Protein AF-A0A0L8GPQ2-F1 (afdb_monomer_lite)

Sequence (125 aa):
MPRNPYVTSPKCSLFTGVWQEPDMSQCYNTEEITQQLKKISIVYIGKENIEEVSTIVRDISKKSVHFKTEDIELAVDIHEKMVPLISIVSADIRLKNIFPSINNMINTPEEILVEAEQSERTVSR

Secondary structure (DSSP, 8-state):
----TT---PPBPTTT-PBPPP--TTTS-HHHHHHHHHHHHTSPP-TTTHHHHHHHHHHHHTTGGG--HHHHHHHHHHHHHHGGGTTTS-HHHIIIIIHHHHHHHTTS-HHHHHHHHHHHHHS--

Structure (mmCIF, N/CA/C/O backbone):
data_AF-A0A0L8GPQ2-F1
#
_entry.id   AF-A0A0L8GPQ2-F1
#
loop_
_atom_site.group_PDB
_atom_site.id
_atom_site.type_symbol
_atom_site.label_atom_id
_atom_site.label_alt_id
_atom_site.label_comp_id
_atom_site.label_asym_id
_atom_site.label_entity_id
_atom_site.label_seq_id
_atom_site.pdbx_PDB_ins_code
_atom_site.Cartn_x
_atom_site.Cartn_y
_atom_site.Cartn_z
_atom_site.occupancy
_atom_site.B_iso_or_equiv
_atom_site.auth_seq_id
_atom_site.auth_comp_id
_atom_site.auth_asym_id
_atom_site.auth_atom_id
_atom_site.pdbx_PDB_model_num
ATOM 1 N N . MET A 1 1 ? -7.250 26.400 30.507 1.00 42.34 1 MET A N 1
ATOM 2 C CA . MET A 1 1 ? -6.341 25.910 29.448 1.00 42.34 1 MET A CA 1
ATOM 3 C C . MET A 1 1 ? -7.139 25.789 28.160 1.00 42.34 1 MET A C 1
ATOM 5 O O . MET A 1 1 ? -8.240 25.253 28.241 1.00 42.34 1 MET A O 1
ATOM 9 N N . PRO A 1 2 ? -6.663 26.300 27.012 1.00 41.06 2 PRO A N 1
ATOM 10 C CA . PRO A 1 2 ? -7.344 26.070 25.744 1.00 41.06 2 PRO A CA 1
ATOM 11 C C . PRO A 1 2 ? -7.262 24.576 25.412 1.00 41.06 2 PRO A C 1
ATOM 13 O O . PRO A 1 2 ? -6.183 23.985 25.449 1.00 41.06 2 PRO A O 1
ATOM 16 N N . ARG A 1 3 ? -8.413 23.956 25.153 1.00 42.53 3 ARG A N 1
ATOM 17 C CA . ARG A 1 3 ? -8.525 22.546 24.774 1.00 42.53 3 ARG A CA 1
ATOM 18 C C . ARG A 1 3 ? -8.052 22.437 23.325 1.00 42.53 3 ARG A C 1
ATOM 20 O O . ARG A 1 3 ? -8.716 22.961 22.437 1.00 42.53 3 ARG A O 1
ATOM 27 N N . ASN A 1 4 ? -6.888 21.832 23.099 1.00 47.38 4 ASN A N 1
ATOM 28 C CA . ASN A 1 4 ? -6.440 21.502 21.749 1.00 47.38 4 ASN A CA 1
ATOM 29 C C . ASN A 1 4 ? -7.456 20.501 21.150 1.00 47.38 4 ASN A C 1
ATOM 31 O O . ASN A 1 4 ? -7.638 19.436 21.745 1.00 47.38 4 ASN A O 1
ATOM 35 N N . PRO A 1 5 ? -8.154 20.830 20.047 1.00 51.59 5 PRO A N 1
ATOM 36 C CA . PRO A 1 5 ? -9.221 19.988 19.502 1.00 51.59 5 PRO A CA 1
ATOM 37 C C . PRO A 1 5 ? -8.728 18.634 18.967 1.00 51.59 5 PRO A C 1
ATOM 39 O O . PRO A 1 5 ? -9.542 17.742 18.770 1.00 51.59 5 PRO A O 1
ATOM 42 N N . TYR A 1 6 ? -7.413 18.459 18.798 1.00 53.81 6 TYR A N 1
ATOM 43 C CA . TYR A 1 6 ? -6.796 17.243 18.253 1.00 53.81 6 TYR A CA 1
ATOM 44 C C . TYR A 1 6 ? -6.325 16.236 19.318 1.00 53.81 6 TYR A C 1
ATOM 46 O O . TYR A 1 6 ? -5.614 15.285 19.003 1.00 53.81 6 TYR A O 1
ATOM 54 N N . VAL A 1 7 ? -6.667 16.446 20.595 1.00 56.00 7 VAL A N 1
ATOM 55 C CA . VAL A 1 7 ? -6.315 15.508 21.672 1.00 56.00 7 VAL A CA 1
ATOM 56 C C . VAL A 1 7 ? -7.419 14.468 21.797 1.00 56.00 7 VAL A C 1
ATOM 58 O O . VAL A 1 7 ? -8.457 14.729 22.410 1.00 56.00 7 VAL A O 1
ATOM 61 N N . THR A 1 8 ? -7.198 13.283 21.234 1.00 57.69 8 THR A N 1
ATOM 62 C CA . THR A 1 8 ? -8.059 12.131 21.496 1.00 57.69 8 THR A CA 1
ATOM 63 C C . THR A 1 8 ? -7.653 11.496 22.820 1.00 57.69 8 THR A C 1
ATOM 65 O O . THR A 1 8 ? -6.486 11.235 23.107 1.00 57.69 8 THR A O 1
ATOM 68 N N . SER A 1 9 ? -8.637 11.332 23.696 1.00 60.19 9 SER A N 1
ATOM 69 C CA . SER A 1 9 ? -8.470 10.719 25.011 1.00 60.19 9 SER A CA 1
ATOM 70 C C . SER A 1 9 ? -9.189 9.368 25.025 1.00 60.19 9 SER A C 1
ATOM 72 O O . SER A 1 9 ? -10.340 9.326 24.573 1.00 60.19 9 SER A O 1
ATOM 74 N N . PRO A 1 10 ? -8.582 8.301 25.575 1.00 67.31 10 PRO A N 1
ATOM 75 C CA . PRO A 1 10 ? -9.253 7.018 25.767 1.00 67.31 10 PRO A CA 1
ATOM 76 C C . PRO A 1 10 ? -10.582 7.205 26.507 1.00 67.31 10 PRO A C 1
ATOM 78 O O . PRO A 1 10 ? -10.647 7.940 27.499 1.00 67.31 10 PRO A O 1
ATOM 81 N N . LYS A 1 11 ? -11.654 6.558 26.042 1.00 75.44 11 LYS A N 1
ATOM 82 C CA . LYS A 1 11 ? -12.937 6.547 26.761 1.00 75.44 11 LYS A CA 1
ATOM 83 C C . LYS A 1 11 ? -12.932 5.393 27.759 1.00 75.44 11 LYS A C 1
ATOM 85 O O . LYS A 1 11 ? -12.565 4.274 27.419 1.00 75.44 11 LYS A O 1
ATOM 90 N N . CYS A 1 12 ? -13.344 5.647 28.998 1.00 78.31 12 CYS A N 1
ATOM 91 C CA . CYS A 1 12 ? -13.560 4.576 29.967 1.00 78.31 12 CYS A CA 1
ATOM 92 C C . CYS A 1 12 ? -14.959 3.985 29.758 1.00 78.31 12 CYS A C 1
ATOM 94 O O . CYS A 1 12 ? -15.950 4.721 29.745 1.00 78.31 12 CYS A O 1
ATOM 96 N N . SER A 1 13 ? -15.045 2.665 29.586 1.00 74.62 13 SER A N 1
ATOM 97 C CA . SER A 1 13 ? -16.325 1.962 29.535 1.00 74.62 13 SER A CA 1
ATOM 98 C C . SER A 1 13 ? -17.021 2.056 30.891 1.00 74.62 13 SER A C 1
ATOM 100 O O . SER A 1 13 ? -16.527 1.531 31.888 1.00 74.62 13 SER A O 1
ATOM 102 N N . LEU A 1 14 ? -18.207 2.668 30.929 1.00 78.06 14 LEU A N 1
ATOM 103 C CA . LEU A 1 14 ? -19.012 2.768 32.153 1.00 78.06 14 LEU A CA 1
ATOM 104 C C . LEU A 1 14 ? -19.523 1.404 32.647 1.00 78.06 14 LEU A C 1
ATOM 106 O O . LEU A 1 14 ? -19.896 1.284 33.809 1.00 78.06 14 LEU A O 1
ATOM 110 N N . PHE A 1 15 ? -19.549 0.389 31.777 1.00 76.69 15 PHE A N 1
ATOM 111 C CA . PHE A 1 15 ? -20.114 -0.929 32.081 1.00 76.69 15 PHE A CA 1
ATOM 112 C C . PHE A 1 15 ? -19.065 -1.933 32.569 1.00 76.69 15 PHE A C 1
ATOM 114 O O . PHE A 1 15 ? -19.357 -2.770 33.416 1.00 76.69 15 PHE A O 1
ATOM 121 N N . THR A 1 16 ? -17.843 -1.856 32.036 1.00 84.12 16 THR A N 1
ATOM 122 C CA . THR A 1 16 ? -16.758 -2.799 32.360 1.00 84.12 16 THR A CA 1
ATOM 123 C C . THR A 1 16 ? -15.619 -2.159 33.152 1.00 84.12 16 THR A C 1
ATOM 125 O O . THR A 1 16 ? -14.785 -2.880 33.688 1.00 84.12 16 THR A O 1
ATOM 128 N N . GLY A 1 17 ? -15.548 -0.823 33.223 1.00 82.69 17 GLY A N 1
ATOM 129 C CA . GLY A 1 17 ? -14.437 -0.093 33.844 1.00 82.69 17 GLY A CA 1
ATOM 130 C C . GLY A 1 17 ? -13.116 -0.184 33.070 1.00 82.69 17 GLY A C 1
ATOM 131 O O . GLY A 1 17 ? -12.086 0.276 33.557 1.00 82.69 17 GLY A O 1
ATOM 132 N N . VAL A 1 18 ? -13.130 -0.785 31.876 1.00 84.50 18 VAL A N 1
ATOM 133 C CA . VAL A 1 18 ? -11.952 -0.960 31.021 1.00 84.50 18 VAL A CA 1
ATOM 134 C C . VAL A 1 18 ? -11.794 0.257 30.112 1.00 84.50 18 VAL A C 1
ATOM 136 O O . VAL A 1 18 ? -12.770 0.761 29.546 1.00 84.50 18 VAL A O 1
ATOM 139 N N . TRP A 1 19 ? -10.556 0.727 29.966 1.00 80.19 19 TRP A N 1
ATOM 140 C CA . TRP A 1 19 ? -10.205 1.761 28.999 1.00 80.19 19 TRP A CA 1
ATOM 141 C C . TRP A 1 19 ? -10.354 1.225 27.576 1.00 80.19 19 TRP A C 1
ATOM 143 O O . TRP A 1 19 ? -9.758 0.209 27.231 1.00 80.19 19 TRP A O 1
ATOM 153 N N . GLN A 1 20 ? -11.152 1.909 26.759 1.00 74.50 20 GLN A N 1
ATOM 154 C CA . GLN A 1 20 ? -11.212 1.667 25.322 1.00 74.50 20 GLN A CA 1
ATOM 155 C C . GLN A 1 20 ? -9.979 2.268 24.659 1.00 74.50 20 GLN A C 1
ATOM 157 O O . GLN A 1 20 ? -9.473 3.301 25.111 1.00 74.50 20 GLN A O 1
ATOM 162 N N . GLU A 1 21 ? -9.517 1.641 23.580 1.00 72.31 21 GLU A N 1
ATOM 163 C CA . GLU A 1 21 ? -8.452 2.220 22.772 1.00 72.31 21 GLU A CA 1
ATOM 164 C C . GLU A 1 21 ? -8.862 3.622 22.295 1.00 72.31 21 GLU A C 1
ATOM 166 O O . GLU A 1 21 ? -10.023 3.848 21.929 1.00 72.31 21 GLU A O 1
ATOM 171 N N . PRO A 1 22 ? -7.951 4.606 22.378 1.00 65.44 22 PRO A N 1
ATOM 172 C CA . PRO A 1 22 ? -8.235 5.939 21.889 1.00 65.44 22 PRO A CA 1
ATOM 173 C C . PRO A 1 22 ? -8.457 5.887 20.379 1.00 65.44 22 PRO A C 1
ATOM 175 O O . PRO A 1 22 ? -7.677 5.292 19.642 1.00 65.44 22 PRO A O 1
ATOM 178 N N . ASP A 1 23 ? -9.505 6.564 19.921 1.00 65.12 23 ASP A N 1
ATOM 179 C CA . ASP A 1 23 ? -9.69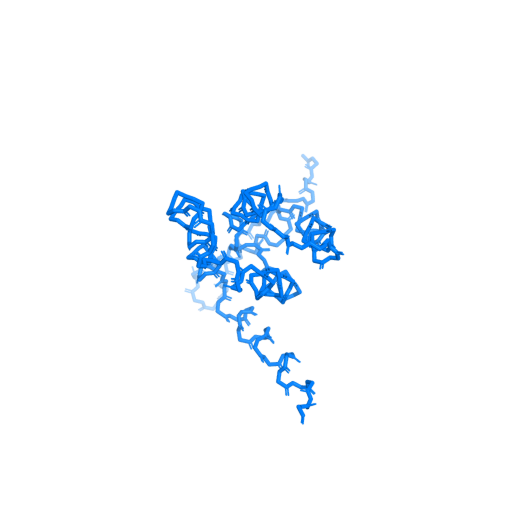8 6.815 18.500 1.00 65.12 23 ASP A CA 1
ATOM 180 C C . ASP A 1 23 ? -8.559 7.720 18.011 1.00 65.12 23 ASP A C 1
ATOM 182 O O . ASP A 1 23 ? -8.488 8.891 18.375 1.00 65.12 23 ASP A O 1
ATOM 186 N N . MET A 1 24 ? -7.628 7.172 17.233 1.00 65.81 24 MET A N 1
ATOM 187 C CA . MET A 1 24 ? -6.475 7.911 16.709 1.00 65.81 24 MET A CA 1
ATOM 188 C C . MET A 1 24 ? -6.749 8.542 15.338 1.00 65.81 24 MET A C 1
ATOM 190 O O . MET A 1 24 ? -5.855 9.190 14.787 1.00 65.81 24 MET A O 1
ATOM 194 N N . SER A 1 25 ? -7.968 8.404 14.798 1.00 58.81 25 SER A N 1
ATOM 195 C CA . SER A 1 25 ? -8.337 8.921 13.471 1.00 58.81 25 SER A CA 1
ATOM 196 C C . SER A 1 25 ? -8.156 10.438 13.345 1.00 58.81 25 SER A C 1
ATOM 198 O O . SER A 1 25 ? -7.839 10.931 12.268 1.00 58.81 25 SER A O 1
ATOM 200 N N . GLN A 1 26 ? -8.296 11.172 14.456 1.00 55.28 26 GLN A N 1
ATOM 201 C CA . GLN A 1 26 ? -8.172 12.635 14.521 1.00 55.28 26 GLN A CA 1
ATOM 202 C C . GLN A 1 26 ? -6.743 13.131 14.815 1.00 55.28 26 GLN A C 1
ATOM 204 O O . GLN A 1 26 ? -6.501 14.338 14.805 1.00 55.28 26 GLN A O 1
ATOM 209 N N . CYS A 1 27 ? -5.796 12.237 15.125 1.00 61.72 27 CYS A N 1
ATOM 210 C CA . CYS A 1 27 ? -4.423 12.623 15.478 1.00 61.72 27 CYS A CA 1
ATOM 211 C C . CYS A 1 27 ? -3.474 12.671 14.280 1.00 61.72 27 CYS A C 1
ATOM 213 O O . CYS A 1 27 ? -2.455 13.360 14.335 1.00 61.72 2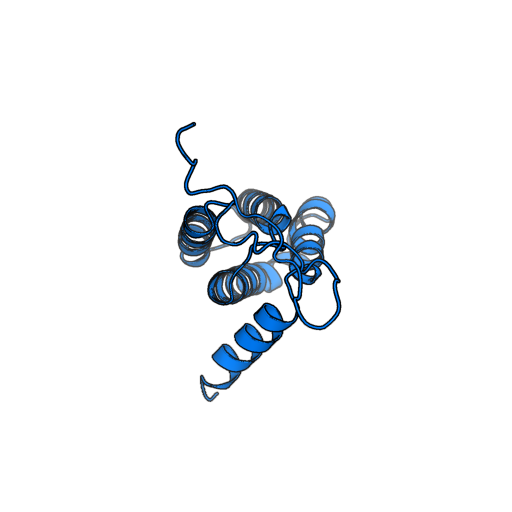7 CYS A O 1
ATOM 215 N N . TYR A 1 28 ? -3.794 11.953 13.206 1.00 60.53 28 TYR A N 1
ATOM 216 C CA . TYR A 1 28 ? -3.015 11.967 11.976 1.00 60.53 28 TYR A CA 1
ATOM 217 C C . TYR A 1 28 ? -3.761 12.750 10.905 1.00 60.53 28 TYR A C 1
ATOM 219 O O . TYR A 1 28 ? -4.980 12.660 10.797 1.00 60.53 28 TYR A O 1
ATOM 227 N N . ASN A 1 29 ? -3.022 13.503 10.087 1.00 66.38 29 ASN A N 1
ATOM 228 C CA . ASN A 1 29 ? -3.563 14.097 8.869 1.00 66.38 29 ASN A CA 1
ATOM 229 C C . ASN A 1 29 ? -3.793 12.981 7.835 1.00 66.38 29 ASN A C 1
ATOM 231 O O . ASN A 1 29 ? -3.015 12.806 6.898 1.00 66.38 29 ASN A O 1
ATOM 235 N N . THR A 1 30 ? -4.810 12.154 8.074 1.00 77.94 30 THR A N 1
ATOM 236 C CA . THR A 1 30 ? -5.192 11.017 7.227 1.00 77.94 30 THR A CA 1
ATOM 237 C C . THR A 1 30 ? -5.567 11.485 5.824 1.00 77.94 30 THR A C 1
ATOM 239 O O . THR A 1 30 ? -5.288 10.798 4.848 1.00 77.94 30 THR A O 1
ATOM 242 N N . GLU A 1 31 ? -6.071 12.713 5.689 1.00 86.81 31 GLU A N 1
ATOM 243 C CA . GLU A 1 31 ? -6.365 13.319 4.393 1.00 86.81 31 GLU A CA 1
ATOM 244 C C . GLU A 1 31 ? -5.111 13.512 3.527 1.00 86.81 31 GLU A C 1
ATOM 246 O O . GLU A 1 31 ? -5.149 13.288 2.316 1.00 86.81 31 GLU A O 1
ATOM 251 N N . GLU A 1 32 ? -3.969 13.849 4.129 1.00 89.69 32 GLU A N 1
ATOM 252 C CA . GLU A 1 32 ? -2.706 13.947 3.395 1.00 89.69 32 GLU A CA 1
ATOM 253 C C . GLU A 1 32 ? -2.252 12.587 2.848 1.00 89.69 32 GLU A C 1
ATOM 255 O O . GLU A 1 32 ? -1.772 12.524 1.715 1.00 89.69 32 GLU A O 1
ATOM 260 N N . ILE A 1 33 ? -2.448 11.504 3.611 1.00 91.88 33 ILE A N 1
ATOM 261 C CA . ILE A 1 33 ? -2.149 10.132 3.167 1.00 91.88 33 ILE A CA 1
ATOM 262 C C . ILE A 1 33 ? -2.964 9.813 1.912 1.00 91.88 33 ILE A C 1
ATOM 264 O O . ILE A 1 33 ? -2.389 9.465 0.878 1.00 91.88 33 ILE A O 1
ATOM 268 N N . THR A 1 34 ? -4.279 10.025 1.966 1.00 94.38 34 THR A N 1
ATOM 269 C CA . THR A 1 34 ? -5.172 9.775 0.829 1.00 94.38 34 THR A CA 1
ATOM 270 C C . THR A 1 34 ? -4.775 10.593 -0.393 1.00 94.38 34 THR A C 1
ATOM 272 O O . THR A 1 34 ? -4.729 10.075 -1.506 1.00 94.38 34 THR A O 1
ATOM 275 N N . GLN A 1 35 ? -4.464 11.880 -0.217 1.00 95.56 35 GLN A N 1
ATOM 276 C CA . GLN A 1 35 ? -4.064 12.747 -1.328 1.00 95.56 35 GLN A CA 1
ATOM 277 C C . GLN A 1 35 ? -2.746 12.297 -1.967 1.00 95.56 35 GLN A C 1
ATOM 279 O O . GLN A 1 35 ? -2.594 12.384 -3.186 1.00 95.56 35 GLN A O 1
ATOM 284 N N . GLN A 1 36 ? -1.788 11.809 -1.174 1.00 95.56 36 GLN A N 1
ATOM 285 C CA . GLN A 1 36 ? -0.549 11.243 -1.706 1.00 95.56 36 GLN A CA 1
ATOM 286 C C . GLN A 1 36 ? -0.819 9.957 -2.493 1.00 95.56 36 GLN A C 1
ATOM 288 O O . GLN A 1 36 ? -0.343 9.832 -3.620 1.00 95.56 36 GLN A O 1
ATOM 293 N N . LEU A 1 37 ? -1.634 9.048 -1.955 1.00 96.81 37 LEU A N 1
ATOM 294 C CA . LEU A 1 37 ? -2.007 7.812 -2.643 1.00 96.81 37 LEU A CA 1
ATOM 295 C C . LEU A 1 37 ? -2.765 8.090 -3.949 1.00 96.81 37 LEU A C 1
ATOM 297 O O . LEU A 1 37 ? -2.405 7.530 -4.977 1.00 96.81 37 LEU A O 1
ATOM 301 N N . LYS A 1 38 ? -3.713 9.036 -3.966 1.00 97.44 38 LYS A N 1
ATOM 302 C CA . LYS A 1 38 ? -4.413 9.472 -5.192 1.00 97.44 38 LYS A CA 1
ATOM 303 C C . LYS A 1 38 ? -3.471 10.009 -6.262 1.00 97.44 38 LYS A C 1
ATOM 305 O O . LYS A 1 38 ? -3.657 9.746 -7.446 1.00 97.44 38 LYS A O 1
ATOM 310 N N . LYS A 1 39 ? -2.456 10.780 -5.863 1.00 97.12 39 LYS A N 1
ATOM 311 C CA . LYS A 1 39 ? -1.446 11.281 -6.806 1.00 97.12 39 LYS A CA 1
ATOM 312 C C . LYS A 1 39 ? -0.636 10.142 -7.409 1.00 97.12 39 LYS A C 1
ATOM 314 O O . LYS A 1 39 ? -0.294 10.220 -8.579 1.00 97.12 39 LYS A O 1
ATOM 319 N N . ILE A 1 40 ? -0.334 9.109 -6.627 1.00 96.62 40 ILE A N 1
ATOM 320 C CA . ILE A 1 40 ? 0.433 7.953 -7.096 1.00 96.62 40 ILE A CA 1
ATOM 321 C C . ILE A 1 40 ? -0.435 7.029 -7.956 1.00 96.62 40 ILE A C 1
ATOM 323 O O . ILE A 1 40 ? 0.041 6.546 -8.977 1.00 96.62 40 ILE A O 1
ATOM 327 N N . SER A 1 41 ? -1.703 6.809 -7.601 1.00 95.75 41 SER A N 1
ATOM 328 C CA . SER A 1 41 ? -2.578 5.875 -8.320 1.00 95.75 41 SER A CA 1
ATOM 329 C C . SER A 1 41 ? -2.814 6.288 -9.775 1.00 95.75 41 SER A C 1
ATOM 331 O O . SER A 1 41 ? -2.942 5.430 -10.646 1.00 95.75 41 SER A O 1
ATOM 333 N N . ILE A 1 42 ? -2.792 7.586 -10.086 1.00 95.06 42 ILE A N 1
ATOM 334 C CA . ILE A 1 42 ? -2.922 8.080 -11.467 1.00 95.06 42 ILE A CA 1
ATOM 335 C C . ILE A 1 42 ? -1.607 8.057 -12.263 1.00 95.06 42 ILE A C 1
ATOM 337 O O . ILE A 1 42 ? -1.618 8.308 -13.469 1.00 95.06 42 ILE A O 1
ATOM 341 N N . VAL A 1 43 ? -0.469 7.798 -11.613 1.00 94.12 43 VAL A N 1
ATOM 342 C CA . VAL A 1 43 ? 0.844 7.757 -12.267 1.00 94.12 43 VAL A CA 1
ATOM 343 C C . VAL A 1 43 ? 1.029 6.410 -12.958 1.00 94.12 43 VAL A C 1
ATOM 345 O O . VAL A 1 43 ? 0.770 5.352 -12.388 1.00 94.12 43 VAL A O 1
ATOM 348 N N . TYR A 1 44 ? 1.526 6.441 -14.196 1.00 94.81 44 TYR A N 1
ATOM 349 C CA . TYR A 1 44 ? 2.007 5.233 -14.858 1.00 94.81 44 TYR A CA 1
ATOM 350 C C . TYR A 1 44 ? 3.255 4.717 -14.138 1.00 94.81 44 TYR A C 1
ATOM 352 O O . TYR A 1 44 ? 4.237 5.449 -14.000 1.00 94.81 44 TYR A O 1
ATOM 360 N N . ILE A 1 45 ? 3.224 3.462 -13.690 1.00 95.94 45 ILE A N 1
ATOM 361 C CA . ILE A 1 45 ? 4.349 2.820 -13.011 1.00 95.94 45 ILE A CA 1
ATOM 362 C C . ILE A 1 45 ? 5.045 1.905 -14.013 1.00 95.94 45 ILE A C 1
ATOM 364 O O . ILE A 1 45 ? 4.451 0.962 -14.530 1.00 95.94 45 ILE A O 1
ATOM 368 N N . GLY A 1 46 ? 6.309 2.208 -14.281 1.00 94.81 46 GLY A N 1
ATOM 369 C CA . GLY A 1 46 ? 7.180 1.498 -15.202 1.00 94.81 46 GLY A CA 1
ATOM 370 C C . GLY A 1 46 ? 8.523 1.164 -14.558 1.00 94.81 46 GLY A C 1
ATOM 371 O O . GLY A 1 46 ? 8.777 1.431 -13.382 1.00 94.81 46 GLY A O 1
ATOM 372 N N . LYS A 1 47 ? 9.425 0.574 -15.343 1.00 91.62 47 LYS A N 1
ATOM 373 C CA . LYS A 1 47 ? 10.775 0.223 -14.873 1.00 91.62 47 LYS A CA 1
ATOM 374 C C . LYS A 1 47 ? 11.573 1.465 -14.452 1.00 91.62 47 LYS A C 1
ATOM 376 O O . LYS A 1 47 ? 12.437 1.376 -13.588 1.00 91.62 47 LYS A O 1
ATOM 381 N N . GLU A 1 48 ? 11.289 2.595 -15.082 1.00 93.50 48 GLU A N 1
ATOM 382 C CA . GLU A 1 48 ? 11.964 3.876 -14.920 1.00 93.50 48 GLU A CA 1
ATOM 383 C C . GLU A 1 48 ? 11.673 4.572 -13.587 1.00 93.50 48 GLU A C 1
ATOM 385 O O . GLU A 1 48 ? 12.533 5.304 -13.107 1.00 93.50 48 GLU A O 1
ATOM 390 N N . ASN A 1 49 ? 10.504 4.345 -12.978 1.00 95.69 49 ASN A N 1
ATOM 391 C CA . ASN A 1 49 ? 10.064 5.080 -11.785 1.00 95.69 49 ASN A CA 1
ATOM 392 C C . ASN A 1 49 ? 9.607 4.188 -10.619 1.00 95.69 49 ASN A C 1
ATOM 394 O O . ASN A 1 49 ? 9.395 4.690 -9.518 1.00 95.69 49 ASN A O 1
ATOM 398 N N . ILE A 1 50 ? 9.495 2.870 -10.808 1.00 95.44 50 ILE A N 1
ATOM 399 C CA . ILE A 1 50 ? 9.065 1.937 -9.755 1.00 95.44 50 ILE A CA 1
ATOM 400 C C . ILE A 1 50 ? 9.913 2.009 -8.481 1.00 95.44 50 ILE A C 1
ATOM 402 O O . ILE A 1 50 ? 9.381 1.820 -7.390 1.00 95.44 50 ILE A O 1
ATOM 406 N N . GLU A 1 51 ? 11.212 2.296 -8.568 1.00 95.75 51 GLU A N 1
ATOM 407 C CA . GLU A 1 51 ? 12.052 2.450 -7.374 1.00 95.75 51 GLU A CA 1
ATOM 408 C C . GLU A 1 51 ? 11.597 3.633 -6.509 1.00 95.75 51 GLU A C 1
ATOM 410 O O . GLU A 1 51 ? 11.391 3.478 -5.302 1.00 95.75 51 GLU A O 1
ATOM 415 N N . GLU A 1 52 ? 11.370 4.789 -7.131 1.00 96.44 52 GLU A N 1
ATOM 416 C CA . GLU A 1 52 ? 10.878 5.988 -6.456 1.00 96.44 52 GLU A CA 1
ATOM 417 C C . GLU A 1 52 ? 9.468 5.759 -5.908 1.00 96.44 52 GLU A C 1
ATOM 419 O O . GLU A 1 52 ? 9.230 5.933 -4.711 1.00 96.44 52 GLU A O 1
ATOM 424 N N . VAL A 1 53 ? 8.552 5.274 -6.751 1.00 96.75 53 VAL A N 1
ATOM 425 C CA . VAL A 1 53 ? 7.158 5.052 -6.353 1.00 96.75 53 VAL A CA 1
ATOM 426 C C . VAL A 1 53 ? 7.070 4.029 -5.218 1.00 96.75 53 VAL A C 1
ATOM 428 O O . VAL A 1 53 ? 6.418 4.290 -4.209 1.00 96.75 53 VAL A O 1
ATOM 431 N N . SER A 1 54 ? 7.766 2.893 -5.317 1.00 96.75 54 SER A N 1
ATOM 432 C CA . SER A 1 54 ? 7.762 1.873 -4.256 1.00 96.75 54 SER A CA 1
ATOM 433 C C . SER A 1 54 ? 8.359 2.387 -2.945 1.00 96.75 54 SER A C 1
ATOM 435 O O . SER A 1 54 ? 7.897 1.996 -1.875 1.00 96.75 54 SER A O 1
ATOM 437 N N . THR A 1 55 ? 9.345 3.288 -2.999 1.00 97.94 55 THR A N 1
ATOM 438 C CA . THR A 1 55 ? 9.912 3.933 -1.806 1.00 97.94 55 THR A CA 1
ATOM 439 C C . THR A 1 55 ? 8.874 4.817 -1.116 1.00 97.94 55 THR A C 1
ATOM 441 O O . THR A 1 55 ? 8.691 4.707 0.098 1.00 97.94 55 THR A O 1
ATOM 444 N N . ILE A 1 56 ? 8.151 5.637 -1.885 1.00 97.44 56 ILE A N 1
ATOM 445 C CA . ILE A 1 56 ? 7.094 6.511 -1.358 1.00 97.44 56 ILE A CA 1
ATOM 446 C C . ILE A 1 56 ? 5.963 5.671 -0.753 1.00 97.44 56 ILE A C 1
ATOM 448 O O . ILE A 1 56 ? 5.571 5.894 0.392 1.00 97.44 56 ILE A O 1
ATOM 452 N N . VAL A 1 57 ? 5.482 4.659 -1.478 1.00 97.38 57 VAL A N 1
ATOM 453 C CA . VAL A 1 57 ? 4.397 3.771 -1.025 1.00 97.38 57 VAL A CA 1
ATOM 454 C C . VAL A 1 57 ? 4.805 3.005 0.238 1.00 97.38 57 VAL A C 1
ATOM 456 O O . VAL A 1 57 ? 4.028 2.917 1.191 1.00 97.38 57 VAL A O 1
ATOM 459 N N . ARG A 1 58 ? 6.058 2.536 0.323 1.00 97.94 58 ARG A N 1
ATOM 460 C CA . ARG A 1 58 ? 6.620 1.957 1.553 1.00 97.94 58 ARG A CA 1
ATOM 461 C C . ARG A 1 58 ? 6.558 2.944 2.714 1.00 97.94 58 ARG A C 1
ATOM 463 O O . ARG A 1 58 ? 6.135 2.563 3.804 1.00 97.94 58 ARG A O 1
ATOM 470 N N . ASP A 1 59 ? 6.971 4.189 2.522 1.00 97.38 59 ASP A N 1
ATOM 471 C CA . ASP A 1 59 ? 6.990 5.168 3.611 1.00 97.38 59 ASP A CA 1
ATOM 472 C C . ASP A 1 59 ? 5.589 5.600 4.056 1.00 97.38 59 ASP A C 1
ATOM 474 O O . ASP A 1 59 ? 5.366 5.759 5.258 1.00 97.38 59 ASP A O 1
ATOM 478 N N . ILE A 1 60 ? 4.630 5.681 3.130 1.00 95.88 60 ILE A N 1
ATOM 479 C CA . ILE A 1 60 ? 3.210 5.882 3.446 1.00 95.88 60 ILE A CA 1
ATOM 480 C C . ILE A 1 60 ? 2.665 4.689 4.247 1.00 95.88 60 ILE A C 1
ATOM 482 O O . ILE A 1 60 ? 2.068 4.880 5.306 1.00 95.88 60 ILE A O 1
ATOM 486 N N . SER A 1 61 ? 2.941 3.457 3.804 1.00 96.69 61 SER A N 1
ATOM 487 C CA . SER A 1 61 ? 2.431 2.230 4.438 1.00 96.69 61 SER A CA 1
ATOM 488 C C . SER A 1 61 ? 2.862 2.042 5.892 1.00 96.69 61 SER A C 1
ATOM 490 O O . SER A 1 61 ? 2.165 1.374 6.642 1.00 96.69 61 SER A O 1
ATOM 492 N N . LYS A 1 62 ? 3.950 2.676 6.352 1.00 95.81 62 LYS A N 1
ATOM 493 C CA . LYS A 1 62 ? 4.343 2.663 7.777 1.00 95.81 62 LYS A CA 1
ATOM 494 C C . LYS A 1 62 ? 3.270 3.250 8.703 1.00 95.81 62 LYS A C 1
ATOM 496 O O . LYS A 1 62 ? 3.319 3.022 9.906 1.00 95.81 62 LYS A O 1
ATOM 501 N N . LYS A 1 63 ? 2.329 4.024 8.154 1.00 93.06 63 LYS A N 1
ATOM 502 C CA . LYS A 1 63 ? 1.194 4.628 8.862 1.00 93.06 63 LYS A CA 1
ATOM 503 C C . LYS A 1 63 ? -0.107 3.829 8.676 1.00 93.06 63 LYS A C 1
ATOM 505 O O . LYS A 1 63 ? -1.174 4.372 8.936 1.00 93.06 63 LYS A O 1
ATOM 510 N N . SER A 1 64 ? -0.028 2.571 8.234 1.00 93.38 64 SER A N 1
ATOM 511 C CA . SER A 1 64 ? -1.172 1.703 7.897 1.00 93.38 64 SER A CA 1
ATOM 512 C C . SER A 1 64 ? -2.210 1.542 9.006 1.00 93.38 64 SER A C 1
ATOM 514 O O . SER A 1 64 ? -3.396 1.402 8.721 1.00 93.38 64 SER A O 1
ATOM 516 N N . VAL A 1 65 ? -1.793 1.636 10.269 1.00 91.75 65 VAL A N 1
ATOM 517 C CA . VAL A 1 65 ? -2.683 1.642 11.444 1.00 91.75 65 VAL A CA 1
ATOM 518 C C . VAL A 1 65 ? -3.686 2.810 11.451 1.00 91.75 65 VAL A C 1
ATOM 520 O O . VAL A 1 65 ? -4.653 2.783 12.203 1.00 91.75 65 VAL A O 1
ATOM 523 N N . HIS A 1 66 ? -3.461 3.839 10.628 1.00 88.88 66 HIS A N 1
ATOM 524 C CA . HIS A 1 66 ? -4.331 5.010 10.471 1.00 88.88 66 HIS A CA 1
ATOM 525 C C . HIS A 1 66 ? -5.007 5.075 9.101 1.00 88.88 66 HIS A C 1
ATOM 527 O O . HIS A 1 66 ? -5.618 6.093 8.779 1.00 88.88 66 HIS A O 1
ATOM 533 N N . 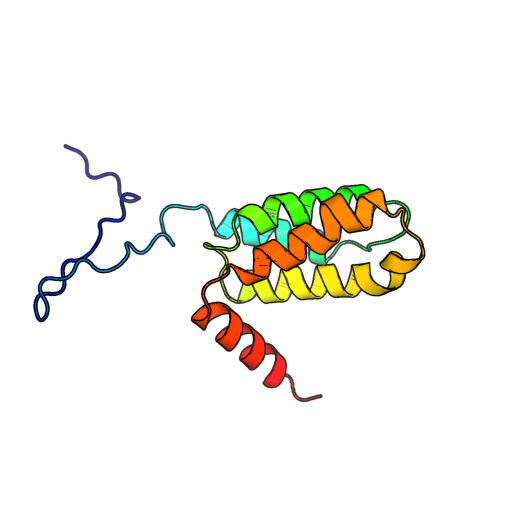PHE A 1 67 ? -4.857 4.040 8.275 1.00 91.56 67 PHE A N 1
ATOM 534 C CA . PHE A 1 67 ? -5.525 3.994 6.984 1.00 91.56 67 PHE A CA 1
ATOM 535 C C . PHE A 1 67 ? -7.032 3.877 7.176 1.00 91.56 67 PHE A C 1
ATOM 537 O O . PHE A 1 67 ? -7.508 3.186 8.077 1.00 91.56 67 PHE A O 1
ATOM 544 N N . LYS A 1 68 ? -7.767 4.533 6.284 1.00 91.44 68 LYS A N 1
ATOM 545 C CA . LYS A 1 68 ? -9.184 4.255 6.040 1.00 91.44 68 LYS A CA 1
ATOM 546 C C . LYS A 1 68 ? -9.333 3.338 4.828 1.00 91.44 68 LYS A C 1
ATOM 548 O O . LYS A 1 68 ? -8.379 3.092 4.093 1.00 91.44 68 LYS A O 1
ATOM 553 N N . THR A 1 69 ? -10.559 2.908 4.589 1.00 91.62 69 THR A N 1
ATOM 554 C CA . THR A 1 69 ? -10.965 1.995 3.514 1.00 91.62 69 THR A CA 1
ATOM 555 C C . THR A 1 69 ? -10.440 2.445 2.145 1.00 91.62 69 THR A C 1
ATOM 557 O O . THR A 1 69 ? -9.714 1.705 1.487 1.00 91.62 69 THR A O 1
ATOM 560 N N . GLU A 1 70 ? -10.650 3.718 1.795 1.00 93.06 70 GLU A N 1
ATOM 561 C CA . GLU A 1 70 ? -10.154 4.325 0.546 1.00 93.06 70 GLU A CA 1
ATOM 562 C C . GLU A 1 70 ? -8.617 4.277 0.405 1.00 93.06 70 GLU A C 1
ATOM 564 O O . GLU A 1 70 ? -8.095 4.142 -0.700 1.00 93.06 70 GLU A O 1
ATOM 569 N N . ASP A 1 71 ? -7.861 4.380 1.504 1.00 95.00 71 ASP A N 1
ATOM 570 C CA . ASP A 1 71 ? -6.395 4.320 1.438 1.00 95.00 71 ASP A CA 1
ATOM 571 C C . ASP A 1 71 ? -5.913 2.899 1.111 1.00 95.00 71 ASP A C 1
ATOM 573 O O . ASP A 1 71 ? -4.919 2.735 0.401 1.00 95.00 71 ASP A O 1
ATOM 577 N N . ILE A 1 72 ? -6.620 1.875 1.603 1.00 95.56 72 ILE A N 1
ATOM 578 C CA . ILE A 1 72 ? -6.339 0.472 1.277 1.00 95.56 72 ILE A CA 1
ATOM 579 C C . ILE A 1 72 ? -6.633 0.199 -0.193 1.00 95.56 72 ILE A C 1
ATOM 581 O O . ILE A 1 72 ? -5.760 -0.333 -0.874 1.00 95.56 72 ILE A O 1
ATOM 585 N N . GLU A 1 73 ? -7.799 0.612 -0.691 1.00 94.69 73 GLU A N 1
ATOM 586 C CA . GLU A 1 73 ? -8.181 0.468 -2.103 1.00 94.69 73 GLU A CA 1
ATOM 587 C C . GLU A 1 73 ? -7.120 1.084 -3.029 1.00 94.69 73 GLU A C 1
ATOM 589 O O . GLU A 1 73 ? -6.587 0.420 -3.920 1.00 94.69 73 GLU A O 1
ATOM 594 N N . LEU A 1 74 ? -6.720 2.332 -2.755 1.00 96.44 74 LEU A N 1
ATOM 595 C CA . LEU A 1 74 ? -5.685 3.022 -3.528 1.00 96.44 74 LEU A CA 1
ATOM 596 C C . LEU A 1 74 ? -4.322 2.327 -3.433 1.00 96.44 74 LEU A C 1
ATOM 598 O O . LEU A 1 74 ? -3.618 2.204 -4.435 1.00 96.44 74 LEU A O 1
ATOM 602 N N . ALA A 1 75 ? -3.914 1.893 -2.238 1.00 96.56 75 ALA A N 1
ATOM 603 C CA . ALA A 1 75 ? -2.634 1.219 -2.050 1.00 96.56 75 ALA A CA 1
ATOM 604 C C . ALA A 1 75 ? -2.590 -0.142 -2.764 1.00 96.56 75 ALA A C 1
ATOM 606 O O . ALA A 1 75 ? -1.555 -0.483 -3.341 1.00 96.56 75 ALA A O 1
ATOM 607 N N . VAL A 1 76 ? -3.694 -0.897 -2.763 1.00 96.00 76 VAL A N 1
ATOM 608 C CA . VAL A 1 76 ? -3.818 -2.161 -3.503 1.00 96.00 76 VAL A CA 1
ATOM 609 C C . VAL A 1 76 ? -3.725 -1.914 -5.009 1.00 96.00 76 VAL A C 1
ATOM 611 O O . VAL A 1 76 ? -2.883 -2.545 -5.642 1.00 96.00 76 VAL A O 1
ATOM 614 N N . ASP A 1 77 ? -4.465 -0.951 -5.570 1.00 95.69 77 ASP A N 1
ATOM 615 C CA . ASP A 1 77 ? -4.383 -0.585 -7.000 1.00 95.69 77 ASP A CA 1
ATOM 616 C C . ASP A 1 77 ? -2.947 -0.213 -7.426 1.00 95.69 77 ASP A C 1
ATOM 618 O O . ASP A 1 77 ? -2.437 -0.646 -8.465 1.00 95.69 77 ASP A O 1
ATOM 622 N N . ILE A 1 78 ? -2.232 0.541 -6.586 1.00 97.44 78 ILE A N 1
ATOM 623 C CA . ILE A 1 78 ? -0.823 0.878 -6.825 1.00 97.44 78 ILE A CA 1
ATOM 624 C C . ILE A 1 78 ? 0.062 -0.378 -6.820 1.00 97.44 78 ILE A C 1
ATOM 626 O O . ILE A 1 78 ? 0.934 -0.522 -7.683 1.00 97.44 78 ILE A O 1
ATOM 630 N N . HIS A 1 79 ? -0.144 -1.296 -5.871 1.00 96.50 79 HIS A N 1
ATOM 631 C CA . HIS A 1 79 ? 0.606 -2.553 -5.816 1.00 96.50 79 HIS A CA 1
ATOM 632 C C . HIS A 1 79 ? 0.293 -3.460 -7.007 1.00 96.50 79 HIS A C 1
ATOM 634 O O . HIS A 1 79 ? 1.225 -4.026 -7.576 1.00 96.50 79 HIS A O 1
ATOM 640 N N . GLU A 1 80 ? -0.962 -3.548 -7.451 1.00 95.31 80 GLU A N 1
ATOM 641 C CA . GLU A 1 80 ? -1.355 -4.299 -8.651 1.00 95.31 80 GLU A CA 1
ATOM 642 C C . GLU A 1 80 ? -0.624 -3.800 -9.903 1.00 95.31 80 GLU A C 1
ATOM 644 O O . GLU A 1 80 ? -0.107 -4.606 -10.683 1.00 95.31 80 GLU A O 1
ATOM 649 N N . LYS A 1 81 ? -0.465 -2.479 -10.053 1.00 95.06 81 LYS A N 1
ATOM 650 C CA . LYS A 1 81 ? 0.352 -1.877 -11.123 1.00 95.06 81 LYS A CA 1
ATOM 651 C C . LYS A 1 81 ? 1.835 -2.248 -11.022 1.00 95.06 81 LYS A C 1
ATOM 653 O O . LYS A 1 81 ? 2.508 -2.367 -12.046 1.00 95.06 81 LYS A O 1
ATOM 658 N N . MET A 1 82 ? 2.360 -2.469 -9.813 1.00 95.06 82 MET A N 1
ATOM 659 C CA . MET A 1 82 ? 3.743 -2.918 -9.601 1.00 95.06 82 MET A CA 1
ATOM 660 C C . MET A 1 82 ? 3.945 -4.420 -9.837 1.00 95.06 82 MET A C 1
ATOM 662 O O . MET A 1 82 ? 5.049 -4.811 -10.222 1.00 95.06 82 MET A O 1
ATOM 666 N N . VAL A 1 83 ? 2.921 -5.265 -9.643 1.00 94.69 83 VAL A N 1
ATOM 667 C CA . VAL A 1 83 ? 3.004 -6.735 -9.791 1.00 94.69 83 VAL A CA 1
ATOM 668 C C . VAL A 1 83 ? 3.722 -7.191 -11.069 1.00 94.69 83 VAL A C 1
ATOM 670 O O . VAL A 1 83 ? 4.684 -7.959 -10.946 1.00 94.69 83 VAL A O 1
ATOM 673 N N . PRO A 1 84 ? 3.353 -6.739 -12.288 1.00 94.25 84 PRO A N 1
ATOM 674 C CA . PRO A 1 84 ? 4.022 -7.200 -13.508 1.00 94.25 84 PRO A CA 1
ATOM 675 C C . PRO A 1 84 ? 5.516 -6.837 -13.548 1.00 94.25 84 PRO A C 1
ATOM 677 O O . PRO A 1 84 ? 6.316 -7.534 -14.176 1.00 94.25 84 PRO A O 1
ATOM 680 N N . LEU A 1 85 ? 5.918 -5.783 -12.837 1.00 93.94 85 LEU A N 1
ATOM 681 C CA . LEU A 1 85 ? 7.287 -5.276 -12.808 1.00 93.94 85 LEU A CA 1
ATOM 682 C C . LEU A 1 85 ? 8.172 -5.980 -11.773 1.00 93.94 85 LEU A C 1
ATOM 684 O O . LEU A 1 85 ? 9.396 -5.907 -11.891 1.00 93.94 85 LEU A O 1
ATOM 688 N N . ILE A 1 86 ? 7.594 -6.709 -10.808 1.00 89.81 86 ILE A N 1
ATOM 689 C CA . ILE A 1 86 ? 8.330 -7.441 -9.756 1.00 89.81 86 ILE A CA 1
ATOM 690 C C . ILE A 1 86 ? 9.394 -8.369 -10.360 1.00 89.81 86 ILE A C 1
ATOM 692 O O . ILE A 1 86 ? 10.486 -8.511 -9.815 1.00 89.81 86 IL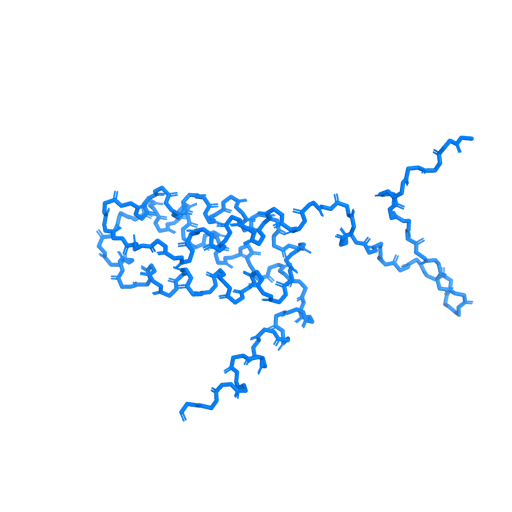E A O 1
ATOM 696 N N . SER A 1 87 ? 9.109 -8.999 -11.500 1.00 89.69 87 SER A N 1
ATOM 697 C CA . SER A 1 87 ? 10.063 -9.900 -12.162 1.00 89.69 87 SER A CA 1
ATOM 698 C C . SER A 1 87 ? 11.247 -9.179 -12.827 1.00 89.69 87 SER A C 1
ATOM 700 O O . SER A 1 87 ? 12.277 -9.802 -13.077 1.00 89.69 87 SER A O 1
ATOM 702 N N . ILE A 1 88 ? 11.115 -7.876 -13.091 1.00 91.44 88 ILE A N 1
ATOM 703 C CA . ILE A 1 88 ? 12.049 -7.069 -13.888 1.00 91.44 88 ILE A CA 1
ATOM 704 C C . ILE A 1 88 ? 12.932 -6.188 -12.995 1.00 91.44 88 ILE A C 1
ATOM 706 O O . ILE A 1 88 ? 14.066 -5.865 -13.360 1.00 91.44 88 ILE A O 1
ATOM 710 N N . VAL A 1 89 ? 12.425 -5.781 -11.830 1.00 91.31 89 VAL A N 1
ATOM 711 C CA . VAL A 1 89 ? 13.166 -4.953 -10.871 1.00 91.31 89 VAL A CA 1
ATOM 712 C C . VAL A 1 89 ? 14.163 -5.760 -10.041 1.00 91.31 89 VAL A C 1
ATOM 714 O O . VAL A 1 89 ? 14.094 -6.986 -9.925 1.00 91.31 89 VAL A O 1
ATOM 717 N N . SER A 1 90 ? 15.112 -5.054 -9.425 1.00 94.38 90 SER A N 1
ATOM 718 C CA . SER A 1 90 ? 16.130 -5.673 -8.579 1.00 94.38 90 SER A CA 1
ATOM 719 C C . SER A 1 90 ? 15.519 -6.379 -7.357 1.00 94.38 90 SER A C 1
ATOM 721 O O . SER A 1 90 ? 14.419 -6.070 -6.889 1.00 94.38 90 SER A O 1
ATOM 723 N N . ALA A 1 91 ? 16.248 -7.351 -6.799 1.00 94.12 91 ALA A N 1
ATOM 724 C CA . ALA A 1 91 ? 15.886 -7.947 -5.510 1.00 94.12 91 ALA A CA 1
ATOM 725 C C . ALA A 1 91 ? 15.806 -6.899 -4.390 1.00 94.12 91 ALA A C 1
ATOM 727 O O . ALA A 1 91 ? 14.955 -7.020 -3.516 1.00 94.12 91 ALA A O 1
ATOM 728 N N . ASP A 1 92 ? 16.635 -5.856 -4.456 1.00 94.31 92 ASP A N 1
ATOM 729 C CA . ASP A 1 92 ? 16.680 -4.803 -3.445 1.00 94.31 92 ASP A CA 1
ATOM 730 C C . ASP A 1 92 ? 15.367 -4.014 -3.383 1.00 94.31 92 ASP A C 1
ATOM 732 O O . ASP A 1 92 ? 14.776 -3.899 -2.314 1.00 94.31 92 ASP A O 1
ATOM 736 N N . ILE A 1 93 ? 14.845 -3.579 -4.537 1.00 93.06 93 ILE A N 1
ATOM 737 C CA . ILE A 1 93 ? 13.564 -2.857 -4.627 1.00 93.06 93 ILE A CA 1
ATOM 738 C C . ILE A 1 93 ? 12.421 -3.723 -4.079 1.00 93.06 93 ILE A C 1
ATOM 740 O O . ILE A 1 93 ? 11.595 -3.261 -3.291 1.00 93.06 93 ILE A O 1
ATOM 744 N N . ARG A 1 94 ? 12.391 -5.012 -4.436 1.00 94.50 94 ARG A N 1
ATOM 745 C CA . ARG A 1 94 ? 11.361 -5.945 -3.949 1.00 94.50 94 ARG A CA 1
ATOM 746 C C . ARG A 1 94 ? 11.399 -6.110 -2.435 1.00 94.50 94 ARG A C 1
ATOM 748 O O . ARG A 1 94 ? 10.380 -5.943 -1.770 1.00 94.50 94 ARG A O 1
ATOM 755 N N . LEU A 1 95 ? 12.575 -6.452 -1.912 1.00 95.62 95 LEU A N 1
ATOM 756 C CA . LEU A 1 95 ? 12.754 -6.850 -0.519 1.00 95.62 95 LEU A CA 1
ATOM 757 C C . LEU A 1 95 ? 12.754 -5.659 0.440 1.00 95.62 95 LEU A C 1
ATOM 759 O O . LEU A 1 95 ? 12.361 -5.827 1.590 1.00 95.62 95 LEU A O 1
ATOM 763 N N . LYS A 1 96 ? 13.181 -4.470 -0.002 1.00 96.31 96 LYS A N 1
ATOM 764 C CA . LYS A 1 96 ? 13.240 -3.273 0.850 1.00 96.31 96 LYS A CA 1
ATOM 765 C C . LYS A 1 96 ? 12.035 -2.352 0.714 1.00 96.31 96 LYS A C 1
ATOM 767 O O . LYS A 1 96 ? 11.756 -1.620 1.663 1.00 96.31 96 LYS A O 1
ATOM 772 N N . ASN A 1 97 ? 11.324 -2.381 -0.416 1.00 96.38 97 ASN A N 1
ATOM 773 C CA . ASN A 1 97 ? 10.220 -1.452 -0.665 1.00 96.38 97 ASN A CA 1
ATOM 774 C C . ASN A 1 97 ? 8.877 -2.161 -0.808 1.00 96.38 97 ASN A C 1
ATOM 776 O O . ASN A 1 97 ? 8.008 -1.974 0.041 1.00 96.38 97 ASN A O 1
ATOM 780 N N . ILE A 1 98 ? 8.720 -2.994 -1.841 1.00 95.31 98 ILE A N 1
ATOM 781 C CA . ILE A 1 98 ? 7.412 -3.554 -2.213 1.00 95.31 98 ILE A CA 1
ATOM 782 C C . ILE A 1 98 ? 6.880 -4.486 -1.119 1.00 95.31 98 ILE A C 1
ATOM 784 O O . ILE A 1 98 ? 5.810 -4.240 -0.567 1.00 95.31 98 ILE A O 1
ATOM 788 N N . PHE A 1 99 ? 7.632 -5.525 -0.744 1.00 96.12 99 PHE A N 1
ATOM 789 C CA . PHE A 1 99 ? 7.149 -6.483 0.257 1.00 96.12 99 PHE A CA 1
ATOM 790 C C . PHE A 1 99 ? 6.992 -5.879 1.653 1.00 96.12 99 PHE A C 1
ATOM 792 O O . PHE A 1 99 ? 5.964 -6.140 2.277 1.00 96.12 99 PHE A O 1
ATOM 799 N N . PRO A 1 100 ? 7.918 -5.036 2.155 1.00 97.56 100 PRO A N 1
ATOM 800 C CA . PRO A 1 100 ? 7.691 -4.342 3.416 1.00 97.56 100 PRO A CA 1
ATOM 801 C C . PRO A 1 100 ? 6.450 -3.455 3.386 1.00 97.56 100 PRO A C 1
ATOM 803 O O . PRO A 1 100 ? 5.757 -3.363 4.393 1.00 97.56 100 PRO A O 1
ATOM 806 N N . SER A 1 101 ? 6.139 -2.835 2.244 1.00 97.25 101 SER A N 1
ATOM 807 C CA . SER A 1 101 ? 4.930 -2.028 2.120 1.00 97.25 101 SER A CA 1
ATOM 808 C C . SER A 1 101 ? 3.657 -2.855 2.292 1.00 97.25 101 SER A C 1
ATOM 810 O O . SER A 1 101 ? 2.808 -2.495 3.105 1.00 97.25 101 SER A O 1
ATOM 812 N N . ILE A 1 102 ? 3.570 -3.998 1.606 1.00 96.06 102 ILE A N 1
ATOM 813 C CA . ILE A 1 102 ? 2.454 -4.944 1.749 1.00 96.06 102 ILE A CA 1
ATOM 814 C C . ILE A 1 102 ? 2.372 -5.455 3.192 1.00 96.06 102 ILE A C 1
ATOM 816 O O . ILE A 1 102 ? 1.303 -5.462 3.793 1.00 96.06 102 ILE A O 1
ATOM 820 N N . ASN A 1 103 ? 3.510 -5.825 3.784 1.00 97.12 103 ASN A N 1
ATOM 821 C CA . ASN A 1 103 ? 3.554 -6.306 5.161 1.00 97.12 103 ASN A CA 1
ATOM 822 C C . ASN A 1 103 ? 3.072 -5.249 6.163 1.00 97.12 103 ASN A C 1
ATOM 824 O O . ASN A 1 103 ? 2.419 -5.584 7.146 1.00 97.12 103 ASN A O 1
ATOM 828 N N . ASN A 1 104 ? 3.363 -3.970 5.920 1.00 97.25 104 ASN A N 1
ATOM 829 C CA . ASN A 1 104 ? 2.848 -2.906 6.769 1.00 97.25 104 ASN A CA 1
ATOM 830 C C . ASN A 1 104 ? 1.322 -2.789 6.661 1.00 97.25 104 ASN A C 1
ATOM 832 O O . ASN A 1 104 ? 0.682 -2.575 7.686 1.00 97.25 104 ASN A O 1
ATOM 836 N N . MET A 1 105 ? 0.736 -2.955 5.470 1.00 95.38 105 MET A N 1
ATOM 837 C CA . MET A 1 105 ? -0.721 -2.882 5.263 1.00 95.38 105 MET A CA 1
ATOM 838 C C . MET A 1 105 ? -1.496 -3.961 6.032 1.00 95.38 105 MET A C 1
ATOM 840 O O . MET A 1 105 ? -2.634 -3.727 6.413 1.00 95.38 105 MET A O 1
ATOM 844 N N . ILE A 1 106 ? -0.874 -5.101 6.351 1.00 93.62 106 ILE A N 1
ATOM 845 C CA . ILE A 1 106 ? -1.481 -6.142 7.206 1.00 93.62 106 ILE A CA 1
ATOM 846 C C . ILE A 1 106 ? -1.746 -5.623 8.634 1.00 93.62 106 ILE A C 1
ATOM 848 O O . ILE A 1 106 ? -2.603 -6.152 9.331 1.00 93.62 106 ILE A O 1
ATOM 852 N N . ASN A 1 107 ? -1.050 -4.565 9.068 1.00 94.12 107 ASN A N 1
ATOM 853 C CA . ASN A 1 107 ? -1.280 -3.939 10.374 1.00 94.12 107 ASN A CA 1
ATOM 854 C C . ASN A 1 107 ? -2.455 -2.944 10.381 1.00 94.12 107 ASN A C 1
ATOM 856 O O . ASN A 1 107 ? -2.721 -2.335 11.417 1.00 94.12 107 ASN A O 1
ATOM 860 N N . THR A 1 108 ? -3.125 -2.719 9.249 1.00 93.31 108 THR A N 1
ATOM 861 C CA . THR A 1 108 ? -4.358 -1.923 9.217 1.00 93.31 108 THR A CA 1
ATOM 862 C C . THR A 1 108 ? -5.446 -2.618 10.045 1.00 93.31 108 THR A C 1
ATOM 864 O O . THR A 1 108 ? -5.505 -3.850 10.040 1.00 93.31 108 THR A O 1
ATOM 867 N N . PRO A 1 109 ? -6.307 -1.870 10.766 1.00 92.06 109 PRO A N 1
ATOM 868 C CA . PRO A 1 109 ? -7.395 -2.470 11.531 1.00 92.06 109 PRO A CA 1
ATOM 869 C C . PRO A 1 109 ? -8.258 -3.401 10.673 1.00 92.06 109 PRO A C 1
ATOM 871 O O . PRO A 1 109 ? -8.638 -3.051 9.556 1.00 92.06 109 PRO A O 1
ATOM 874 N N . GLU A 1 110 ? -8.586 -4.577 11.208 1.00 91.56 110 GLU A N 1
ATOM 875 C CA . GLU A 1 110 ? -9.314 -5.624 10.478 1.00 91.56 110 GLU A CA 1
ATOM 876 C C . GLU A 1 110 ? -10.656 -5.129 9.920 1.00 91.56 110 GLU A C 1
ATOM 878 O O . GLU A 1 110 ? -10.985 -5.432 8.779 1.00 91.56 110 GLU A O 1
ATOM 883 N N . GLU A 1 111 ? -11.390 -4.306 10.678 1.00 89.31 111 GLU A N 1
ATOM 884 C CA . GLU A 1 111 ? -12.652 -3.695 10.234 1.00 89.31 111 GLU A CA 1
ATOM 885 C C . GLU A 1 111 ? -12.493 -2.930 8.911 1.00 89.31 111 GLU A C 1
ATOM 887 O O . GLU A 1 111 ? -13.301 -3.099 8.000 1.00 89.31 111 GLU A O 1
ATOM 892 N N . ILE A 1 112 ? -11.403 -2.169 8.770 1.00 89.88 112 ILE A N 1
ATOM 893 C CA . ILE A 1 112 ? -11.096 -1.396 7.561 1.00 89.88 112 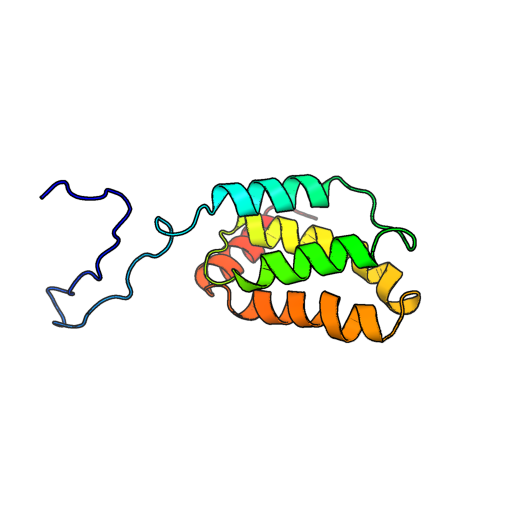ILE A CA 1
ATOM 894 C C . ILE A 1 112 ? -10.724 -2.319 6.394 1.00 89.88 112 ILE A C 1
ATOM 896 O O . ILE A 1 112 ? -11.136 -2.082 5.260 1.00 89.88 112 ILE A O 1
ATOM 900 N N . LEU A 1 113 ? -9.965 -3.388 6.658 1.00 91.50 113 LEU A N 1
ATOM 901 C CA . LEU A 1 113 ? -9.605 -4.375 5.634 1.00 91.50 113 LEU A CA 1
ATOM 902 C C . LEU A 1 113 ? -10.839 -5.124 5.111 1.00 91.50 113 LEU A C 1
ATOM 904 O O . LEU A 1 113 ? -10.967 -5.331 3.905 1.00 91.50 113 LEU A O 1
ATOM 908 N N . VAL A 1 114 ? -11.756 -5.504 6.004 1.00 91.19 114 VAL A N 1
ATOM 909 C CA . VAL A 1 114 ? -13.011 -6.182 5.648 1.00 91.19 114 VAL A CA 1
ATOM 910 C C . VAL A 1 114 ? -13.930 -5.255 4.855 1.00 91.19 114 VAL A C 1
ATOM 912 O O . VAL A 1 114 ? -14.530 -5.695 3.875 1.00 91.19 114 VAL A O 1
ATOM 915 N N . GLU A 1 115 ? -14.037 -3.981 5.241 1.00 88.69 115 GLU A N 1
ATOM 916 C CA . GLU A 1 115 ? -14.827 -2.998 4.492 1.00 88.69 115 GLU A CA 1
ATOM 917 C C . GLU A 1 115 ? -14.269 -2.795 3.073 1.00 88.69 115 GLU A C 1
ATOM 919 O O . GLU A 1 115 ? -15.033 -2.830 2.108 1.00 88.69 115 GLU A O 1
ATOM 924 N N . ALA A 1 116 ? -12.943 -2.681 2.933 1.00 89.06 116 ALA A N 1
ATOM 925 C CA . ALA A 1 116 ? -12.280 -2.494 1.638 1.00 89.06 116 ALA A CA 1
ATOM 926 C C . ALA A 1 116 ? -12.414 -3.723 0.725 1.00 89.06 116 ALA A C 1
ATOM 928 O O . ALA A 1 116 ? -12.523 -3.610 -0.491 1.00 89.06 116 ALA A O 1
ATOM 929 N N . GLU A 1 117 ? -12.439 -4.932 1.291 1.00 88.06 117 GLU A N 1
ATOM 930 C CA . GLU A 1 117 ? -12.718 -6.133 0.503 1.00 88.06 117 GLU A CA 1
ATOM 931 C C . GLU A 1 117 ? -14.169 -6.147 -0.019 1.00 88.06 117 GLU A C 1
ATOM 933 O O . GLU A 1 117 ? -14.445 -6.637 -1.119 1.00 88.06 117 GLU A O 1
ATOM 938 N N . GLN A 1 118 ? -15.120 -5.636 0.766 1.00 85.19 118 GLN A N 1
ATOM 939 C CA . GLN A 1 118 ? -16.535 -5.617 0.397 1.00 85.19 118 GLN A CA 1
ATOM 940 C C . GLN A 1 118 ? -16.863 -4.557 -0.659 1.00 85.19 118 GLN A C 1
ATOM 942 O O . GLN A 1 118 ? -17.670 -4.847 -1.546 1.00 85.19 118 GLN A O 1
ATOM 947 N N . SER A 1 119 ? -16.244 -3.375 -0.597 1.00 76.06 119 SER A N 1
ATOM 948 C CA . SER A 1 119 ? -16.438 -2.302 -1.584 1.00 76.06 119 SER A CA 1
ATOM 949 C C . SER A 1 119 ? -16.049 -2.752 -2.999 1.00 76.06 119 SER A C 1
ATOM 951 O O . SER A 1 119 ? -16.829 -2.590 -3.943 1.00 76.06 119 SER A O 1
ATOM 953 N N . GLU A 1 120 ? -14.921 -3.447 -3.135 1.00 65.31 120 GLU A N 1
ATOM 954 C CA . GLU A 1 120 ? -14.462 -4.027 -4.402 1.00 65.31 120 GLU A CA 1
ATOM 955 C C . GLU A 1 120 ? -15.364 -5.175 -4.884 1.00 65.31 120 GLU A C 1
ATOM 957 O O . GLU A 1 120 ? -15.636 -5.314 -6.076 1.00 65.31 120 GLU A O 1
ATOM 962 N N . ARG A 1 121 ? -15.929 -5.977 -3.968 1.00 58.22 121 ARG A N 1
ATOM 963 C CA . ARG A 1 121 ? -16.893 -7.038 -4.324 1.00 58.22 121 ARG A CA 1
ATOM 964 C C . ARG A 1 121 ? -18.254 -6.504 -4.778 1.00 58.22 121 ARG A C 1
ATOM 966 O O . ARG A 1 121 ? -18.975 -7.226 -5.470 1.00 58.22 121 ARG A O 1
ATOM 973 N N . THR A 1 122 ? -18.635 -5.279 -4.403 1.00 48.19 122 THR A N 1
ATOM 974 C CA . THR A 1 122 ? -19.867 -4.647 -4.911 1.00 48.19 122 THR A CA 1
ATOM 975 C C . THR A 1 122 ? -19.749 -4.150 -6.350 1.00 48.19 122 THR A C 1
ATOM 977 O O . THR A 1 122 ? -20.773 -4.036 -7.030 1.00 48.19 122 THR A O 1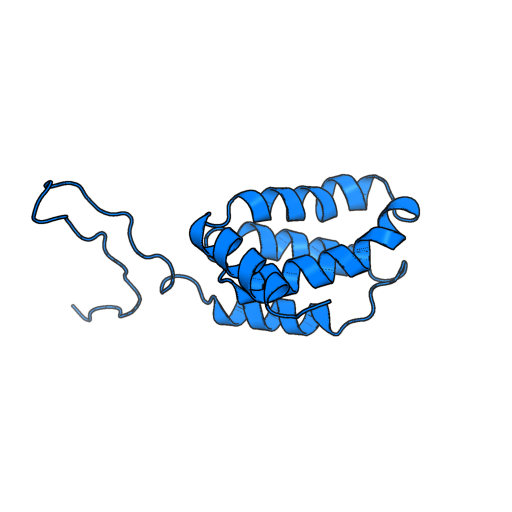
ATOM 980 N N . VAL A 1 123 ? -18.531 -3.943 -6.862 1.00 45.47 123 VAL A N 1
ATOM 981 C CA . VAL A 1 123 ? -18.295 -3.767 -8.299 1.00 45.47 123 VAL A CA 1
ATOM 982 C C . VAL A 1 123 ? -18.371 -5.151 -8.943 1.00 45.47 123 VAL A C 1
ATOM 984 O O . VAL A 1 123 ? -17.414 -5.916 -8.987 1.00 45.47 123 VAL A O 1
ATOM 987 N N . SER A 1 124 ? -19.578 -5.515 -9.374 1.00 37.06 124 SER A N 1
ATOM 988 C CA . SER A 1 124 ? -19.847 -6.792 -10.037 1.00 37.06 124 SER A CA 1
ATOM 989 C C . SER A 1 124 ? -18.913 -6.958 -11.238 1.00 37.06 124 SER A C 1
ATOM 991 O O . SER A 1 124 ? -18.881 -6.095 -12.115 1.00 37.06 124 SER A O 1
ATOM 993 N N . ARG A 1 125 ? -18.155 -8.055 -11.248 1.00 37.97 125 ARG A N 1
ATOM 994 C CA . ARG A 1 125 ? -17.278 -8.454 -12.351 1.00 37.97 125 ARG A CA 1
ATOM 995 C C . ARG A 1 125 ? -18.068 -8.884 -13.585 1.00 37.97 125 ARG A C 1
ATOM 997 O O . ARG A 1 125 ? -19.131 -9.521 -13.399 1.00 37.97 125 ARG A O 1
#

Organism: Octopus bimaculoides (NCBI:txid37653)

Foldseek 3Di:
DPDPPQDFDFDQDPVPRDTDDTDNLSNDPQVVLLVVLVVLLPDQDDPVCLLVSLQVLLVSLLVLQNHALSSLLSSVSNLVSCVVCLVVDDPCSCVVGNVSSVVSNVNHPPVRVVVNVVVVVVPPD

Radius of gyration: 17.51 Å; chains: 1; bounding box: 37×36×49 Å

pLDDT: mean 84.92, std 16.3, range [37.06, 97.94]